Protein AF-A0A538D1F4-F1 (afdb_monomer_lite)

Secondary structure (DSSP, 8-state):
-TTSS--EEEEEEEEEEEEEES-TTSTT-EEEEEEESSSS-TT-EEEEEE-SPPPTT--TT-EEEEEEEE-SS-EEEEEEEEPPGGG------

pLDDT: mean 80.48, std 16.86, range [35.84, 95.69]

Foldseek 3Di:
DCLVPDWFKDKAWFFWADDWDDDQQDPQAIWTWGQGCPDPDSRDIAIEGHHDDDPPPDDGRFTWMFIATDHSHHGDTDDIGTDDPPPDPPPDD

Radius of gyration: 13.31 Å; chains: 1; bounding box: 33×24×44 Å

Structure (mmCIF, N/CA/C/O backbone):
data_AF-A0A538D1F4-F1
#
_entry.id   AF-A0A538D1F4-F1
#
loop_
_atom_site.group_PDB
_atom_site.id
_atom_site.type_symbol
_atom_site.label_atom_id
_atom_site.label_alt_id
_atom_site.label_comp_id
_atom_site.label_asym_id
_atom_site.label_entity_id
_atom_site.label_seq_id
_atom_site.pdbx_PDB_ins_code
_atom_site.Cartn_x
_atom_site.Cartn_y
_atom_site.Cartn_z
_atom_site.occupancy
_atom_site.B_iso_or_equiv
_atom_site.auth_seq_id
_atom_site.auth_comp_id
_atom_site.auth_asym_id
_atom_site.auth_atom_id
_atom_site.pdbx_PDB_model_num
ATOM 1 N N . SER A 1 1 ? -16.107 0.857 6.909 1.00 50.25 1 SER A N 1
ATOM 2 C CA . SER A 1 1 ? -14.731 0.860 6.355 1.00 50.25 1 SER A CA 1
ATOM 3 C C . SER A 1 1 ? -14.700 1.822 5.183 1.00 50.25 1 SER A C 1
ATOM 5 O O . SER A 1 1 ? -15.579 1.686 4.343 1.00 50.25 1 SER A O 1
ATOM 7 N N . GLN A 1 2 ? -13.738 2.755 5.090 1.00 52.78 2 GLN A N 1
ATOM 8 C CA . GLN A 1 2 ? -13.620 3.653 3.918 1.00 52.78 2 GLN A CA 1
ATOM 9 C C . GLN A 1 2 ? -13.286 2.900 2.611 1.00 52.78 2 GLN A C 1
ATOM 11 O O . GLN A 1 2 ? -13.146 3.512 1.564 1.00 52.78 2 GLN A O 1
ATOM 16 N N . LEU A 1 3 ? -13.147 1.570 2.662 1.00 59.59 3 LEU A N 1
ATOM 17 C CA . LEU A 1 3 ? -12.924 0.698 1.507 1.00 59.59 3 LEU A CA 1
ATOM 18 C C . LEU A 1 3 ? -14.209 0.055 0.978 1.00 59.59 3 LEU A C 1
ATOM 20 O O . LEU A 1 3 ? -14.227 -0.426 -0.151 1.00 59.59 3 LEU A O 1
ATOM 24 N N . ALA A 1 4 ? -15.278 0.000 1.780 1.00 54.69 4 ALA A N 1
ATOM 25 C CA . ALA A 1 4 ? -16.518 -0.654 1.377 1.00 54.69 4 ALA A CA 1
ATOM 26 C C . ALA A 1 4 ? -17.240 0.224 0.343 1.00 54.69 4 ALA A C 1
ATOM 28 O O . ALA A 1 4 ? -17.896 1.195 0.700 1.00 54.69 4 ALA A O 1
ATOM 29 N N . GLY A 1 5 ? -17.061 -0.098 -0.940 1.00 62.62 5 GLY A N 1
ATOM 30 C CA . GLY A 1 5 ? -17.652 0.635 -2.065 1.00 62.62 5 GLY A CA 1
ATOM 31 C C . GLY A 1 5 ? -16.810 1.798 -2.600 1.00 62.62 5 GLY A C 1
ATOM 32 O O . GLY A 1 5 ? -17.182 2.385 -3.613 1.00 62.62 5 GLY A O 1
ATOM 33 N N . HIS A 1 6 ? -15.663 2.109 -1.986 1.00 68.38 6 HIS A N 1
ATOM 34 C CA . HIS A 1 6 ? -14.776 3.166 -2.475 1.00 68.38 6 HIS A CA 1
ATOM 35 C C . HIS A 1 6 ? -13.920 2.645 -3.627 1.00 68.38 6 HIS A C 1
ATOM 37 O O . HIS A 1 6 ? -13.297 1.587 -3.533 1.00 68.38 6 HIS A O 1
ATOM 43 N N . ARG A 1 7 ? -13.887 3.388 -4.728 1.00 81.88 7 ARG A N 1
ATOM 44 C CA . ARG A 1 7 ? -12.987 3.165 -5.861 1.00 81.88 7 ARG A CA 1
ATOM 45 C C . ARG A 1 7 ? -12.340 4.493 -6.207 1.00 81.88 7 ARG A C 1
ATOM 47 O O . ARG A 1 7 ? -12.964 5.540 -6.063 1.00 81.88 7 ARG A O 1
ATOM 54 N N . GLY A 1 8 ? -11.108 4.445 -6.689 1.00 87.56 8 GLY A N 1
ATOM 55 C CA . GLY A 1 8 ? -10.355 5.642 -7.037 1.00 87.56 8 GLY A CA 1
ATOM 56 C C . GLY A 1 8 ? -9.266 5.953 -6.018 1.00 87.56 8 GLY A C 1
ATOM 57 O O . GLY A 1 8 ? -8.748 5.066 -5.337 1.00 87.56 8 GLY A O 1
ATOM 58 N N . LYS A 1 9 ? -8.897 7.231 -5.921 1.00 89.44 9 LYS A N 1
ATOM 59 C CA . LYS A 1 9 ? -7.798 7.668 -5.061 1.00 89.44 9 LYS A CA 1
ATOM 60 C C . LYS A 1 9 ? -8.082 7.328 -3.594 1.00 89.44 9 LYS A C 1
ATOM 62 O O . LYS A 1 9 ? -9.136 7.667 -3.054 1.00 89.44 9 LYS A O 1
ATOM 67 N N . LEU A 1 10 ? -7.111 6.682 -2.960 1.00 87.62 10 LEU A N 1
ATOM 68 C CA . LEU A 1 10 ? -7.155 6.276 -1.565 1.00 87.62 10 LEU A CA 1
ATOM 69 C C . LEU A 1 10 ? -5.820 6.599 -0.889 1.00 87.62 10 LEU A C 1
ATOM 71 O O . LEU A 1 10 ? -4.748 6.316 -1.428 1.00 87.62 10 LEU A O 1
ATOM 75 N N . SER A 1 11 ? -5.918 7.150 0.316 1.00 88.88 11 SER A N 1
ATOM 76 C CA . SER A 1 11 ? -4.797 7.358 1.225 1.00 88.88 11 SER A CA 1
ATOM 77 C C . SER A 1 11 ? -5.026 6.550 2.496 1.00 88.88 11 SER A C 1
ATOM 79 O O . SER A 1 11 ? -6.102 6.636 3.085 1.00 88.88 11 SER A O 1
ATOM 81 N N . VAL A 1 12 ? -4.026 5.780 2.922 1.00 86.94 12 VAL A N 1
ATOM 82 C CA . VAL A 1 12 ? -4.102 4.902 4.098 1.00 86.94 12 VAL A CA 1
ATOM 83 C C . VAL A 1 12 ? -2.886 5.136 4.986 1.00 86.94 12 VAL A C 1
ATOM 85 O O . VAL A 1 12 ? -1.749 4.984 4.538 1.00 86.94 12 VAL A O 1
ATOM 88 N N . SER A 1 13 ? -3.113 5.461 6.257 1.00 87.88 13 SER A N 1
ATOM 89 C CA . SER A 1 13 ? -2.093 5.303 7.296 1.00 87.88 13 SER A CA 1
ATOM 90 C C . SER A 1 13 ? -2.228 3.919 7.913 1.00 87.88 13 SER A C 1
ATOM 92 O O . SER A 1 13 ? -3.332 3.491 8.247 1.00 87.88 13 SER A O 1
ATOM 94 N N . GLY A 1 14 ? -1.120 3.216 8.113 1.00 88.75 14 GLY A N 1
ATOM 95 C CA . GLY A 1 14 ? -1.202 1.902 8.728 1.00 88.75 14 GLY A CA 1
ATOM 96 C C . GLY A 1 14 ? 0.127 1.245 9.026 1.00 88.75 14 GLY A C 1
ATOM 97 O O . GLY A 1 14 ? 1.197 1.741 8.667 1.00 88.75 14 GLY A O 1
ATOM 98 N N . TYR A 1 15 ? 0.041 0.088 9.674 1.00 89.81 15 TYR A N 1
ATOM 99 C CA . TYR A 1 15 ? 1.192 -0.780 9.895 1.00 89.81 15 TYR A CA 1
ATOM 100 C C . TYR A 1 15 ? 1.380 -1.731 8.721 1.00 89.81 15 TYR A C 1
ATOM 102 O O . TYR A 1 15 ? 0.437 -2.412 8.309 1.00 89.81 15 TYR A O 1
ATOM 110 N N . VAL A 1 16 ? 2.614 -1.820 8.225 1.00 92.12 16 VAL A N 1
ATOM 111 C CA . VAL A 1 16 ? 3.009 -2.819 7.229 1.00 92.12 16 VAL A CA 1
ATOM 112 C C . VAL A 1 16 ? 2.954 -4.201 7.873 1.00 92.12 16 VAL A C 1
ATOM 114 O O . VAL A 1 16 ? 3.695 -4.499 8.808 1.00 92.12 16 VAL A O 1
ATOM 117 N N . LEU A 1 17 ? 2.088 -5.066 7.364 1.00 91.56 17 LEU A N 1
ATOM 118 C CA . LEU A 1 17 ? 1.996 -6.461 7.768 1.00 91.56 17 LEU A CA 1
ATOM 119 C C . LEU A 1 17 ? 2.869 -7.318 6.850 1.00 91.56 17 LEU A C 1
ATOM 121 O O . LEU A 1 17 ? 2.779 -7.225 5.623 1.00 91.56 17 LEU A O 1
ATOM 125 N N . GLY A 1 18 ? 3.687 -8.174 7.460 1.00 85.56 18 GLY A N 1
ATOM 126 C CA . GLY A 1 18 ? 4.468 -9.176 6.747 1.00 85.56 18 GLY A CA 1
ATOM 127 C C . GLY A 1 18 ? 3.627 -10.389 6.305 1.00 85.56 18 GLY A C 1
ATOM 128 O O . GLY A 1 18 ? 2.546 -10.626 6.850 1.00 85.56 18 GLY A O 1
ATOM 129 N N . PRO A 1 19 ? 4.125 -11.186 5.345 1.00 90.62 19 PRO A N 1
ATOM 130 C CA . PRO A 1 19 ? 5.384 -10.974 4.634 1.00 90.62 19 PRO A CA 1
ATOM 131 C C . PRO A 1 19 ? 5.266 -9.869 3.571 1.00 90.62 19 PRO A C 1
ATOM 133 O O . PRO A 1 19 ? 4.261 -9.784 2.865 1.00 90.62 19 PRO A O 1
ATOM 136 N N . VAL A 1 20 ? 6.317 -9.057 3.447 1.00 92.50 20 VAL A N 1
ATOM 137 C CA . VAL A 1 20 ? 6.547 -8.197 2.277 1.00 92.50 20 VAL A CA 1
ATOM 138 C C . VAL A 1 20 ? 7.213 -9.067 1.211 1.00 92.50 20 VAL A C 1
ATOM 140 O O . VAL A 1 20 ? 8.129 -9.823 1.533 1.00 92.50 20 VAL A O 1
ATOM 143 N N . ARG A 1 21 ? 6.724 -9.036 -0.031 1.00 94.44 21 ARG A N 1
ATOM 144 C CA . ARG A 1 21 ? 7.215 -9.898 -1.118 1.00 94.44 21 ARG A CA 1
ATOM 145 C C . ARG A 1 21 ? 7.376 -9.137 -2.424 1.00 94.44 21 ARG A C 1
ATOM 147 O O . ARG A 1 21 ? 6.584 -8.247 -2.715 1.00 94.44 21 ARG A O 1
ATOM 154 N N . GLY A 1 22 ? 8.293 -9.607 -3.261 1.00 92.94 22 GLY A N 1
ATOM 155 C CA . GLY A 1 22 ? 8.543 -9.034 -4.580 1.00 92.94 22 GLY A CA 1
ATOM 156 C C . GLY A 1 22 ? 9.538 -7.882 -4.528 1.00 92.94 22 GLY A C 1
ATOM 157 O O . GLY A 1 22 ? 10.223 -7.691 -3.529 1.00 92.94 22 GLY A O 1
ATOM 158 N N . ASP A 1 23 ? 9.593 -7.150 -5.630 1.00 90.19 23 ASP A N 1
ATOM 159 C CA . ASP A 1 23 ? 10.536 -6.067 -5.882 1.00 90.19 23 ASP A CA 1
ATOM 160 C C . ASP A 1 23 ? 9.745 -4.899 -6.497 1.00 90.19 23 ASP A C 1
ATOM 162 O O . ASP A 1 23 ? 8.922 -5.142 -7.392 1.00 90.19 23 ASP A O 1
ATOM 166 N N . PRO A 1 24 ? 9.923 -3.658 -6.017 1.00 90.94 24 PRO A N 1
ATOM 167 C CA . PRO A 1 24 ? 9.131 -2.519 -6.469 1.00 90.94 24 PRO A CA 1
ATOM 168 C C . PRO A 1 24 ? 9.500 -2.024 -7.882 1.00 90.94 24 PRO A C 1
ATOM 170 O O . PRO A 1 24 ? 8.742 -1.253 -8.473 1.00 90.94 24 PRO A O 1
ATOM 173 N N . HIS A 1 25 ? 10.620 -2.476 -8.447 1.00 91.00 25 HIS A N 1
ATOM 174 C CA . HIS A 1 25 ? 11.046 -2.227 -9.826 1.00 91.00 25 HIS A CA 1
ATOM 175 C C . HIS A 1 25 ? 10.670 -3.372 -10.777 1.00 91.00 25 HIS A C 1
ATOM 177 O O . HIS A 1 25 ? 10.652 -3.185 -11.994 1.00 91.00 25 HIS A O 1
ATOM 183 N N . ALA A 1 26 ? 10.326 -4.551 -10.253 1.00 92.56 26 ALA A N 1
ATOM 184 C CA . ALA A 1 26 ? 9.796 -5.637 -11.068 1.00 92.56 26 ALA A CA 1
ATOM 185 C C . ALA A 1 26 ? 8.373 -5.329 -11.564 1.00 92.56 26 ALA A C 1
ATOM 187 O O . ALA A 1 26 ? 7.572 -4.695 -10.879 1.00 92.56 26 ALA A O 1
ATOM 188 N N . SE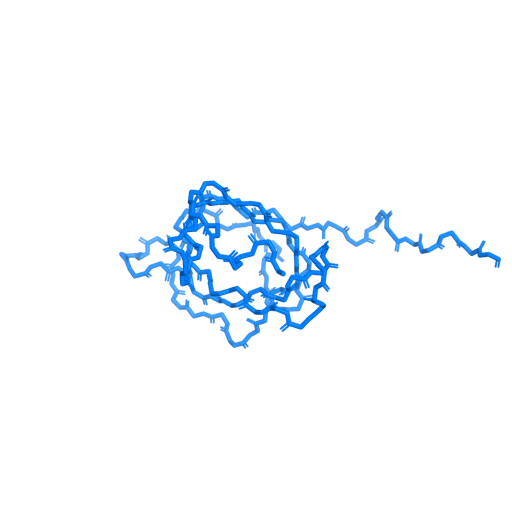R A 1 27 ? 7.996 -5.898 -12.714 1.00 90.81 27 SER A N 1
ATOM 189 C CA . SER A 1 27 ? 6.630 -5.796 -13.267 1.00 90.81 27 SER A CA 1
ATOM 190 C C . SER A 1 27 ? 5.551 -6.213 -12.262 1.00 90.81 27 SER A C 1
ATOM 192 O O . SER A 1 27 ? 4.456 -5.658 -12.208 1.00 90.81 27 SER A O 1
ATOM 194 N N . SER A 1 28 ? 5.897 -7.178 -11.415 1.00 90.81 28 SER A N 1
ATOM 195 C CA . SER A 1 28 ? 5.033 -7.746 -10.393 1.00 90.81 28 SER A CA 1
ATOM 196 C C . SER A 1 28 ? 4.816 -6.804 -9.186 1.00 90.81 28 SER A C 1
ATOM 198 O O . SER A 1 28 ? 3.792 -6.913 -8.508 1.00 90.81 28 SER A O 1
ATOM 200 N N . GLY A 1 29 ? 5.731 -5.858 -8.956 1.00 93.00 29 GLY A N 1
ATOM 201 C CA . GLY A 1 29 ? 5.696 -4.898 -7.855 1.00 93.00 29 GLY A CA 1
ATOM 202 C C . GLY A 1 29 ? 5.982 -5.503 -6.478 1.00 93.00 29 GLY A C 1
ATOM 203 O O . GLY A 1 29 ? 5.967 -6.725 -6.273 1.00 93.00 29 GLY A O 1
ATOM 204 N N . LEU A 1 30 ? 6.198 -4.612 -5.513 1.00 94.62 30 LEU A N 1
ATOM 205 C CA . LEU A 1 30 ? 6.329 -4.933 -4.098 1.00 94.62 30 LEU A CA 1
ATOM 206 C C . LEU A 1 30 ? 4.939 -5.096 -3.481 1.00 94.62 30 LEU A C 1
ATOM 208 O O . LEU A 1 30 ? 4.071 -4.237 -3.626 1.00 94.62 30 LEU A O 1
ATOM 212 N N . ARG A 1 31 ? 4.710 -6.205 -2.781 1.00 95.56 31 ARG A N 1
ATOM 213 C CA . ARG A 1 31 ? 3.390 -6.606 -2.288 1.00 95.56 31 ARG A CA 1
ATOM 214 C C . ARG A 1 31 ? 3.404 -6.814 -0.790 1.00 95.56 31 ARG A C 1
ATOM 216 O O . ARG A 1 31 ? 4.231 -7.557 -0.261 1.00 95.56 31 ARG A O 1
ATOM 223 N N . PHE A 1 32 ? 2.443 -6.202 -0.116 1.00 94.75 32 PHE A N 1
ATOM 224 C CA . PHE A 1 32 ? 2.267 -6.315 1.328 1.00 94.75 32 PHE A CA 1
ATOM 225 C C . PHE A 1 32 ? 0.819 -6.016 1.715 1.00 94.75 32 PHE A C 1
ATOM 227 O O . PHE A 1 32 ? -0.020 -5.700 0.869 1.00 94.75 32 PHE A O 1
ATOM 234 N N . LYS A 1 33 ? 0.500 -6.147 3.003 1.00 93.75 33 LYS A N 1
ATOM 235 C CA . LYS A 1 33 ? -0.796 -5.728 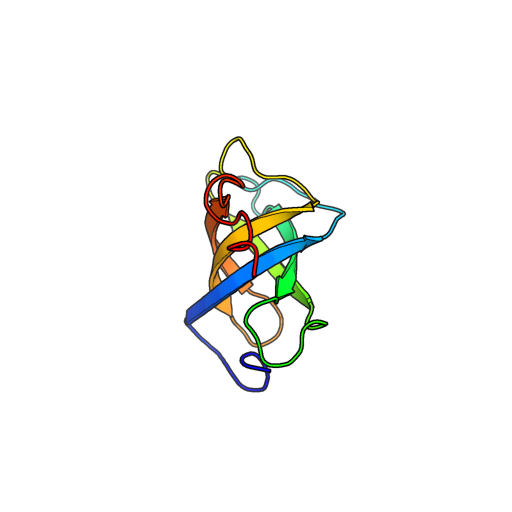3.545 1.00 93.75 33 LYS A CA 1
ATOM 236 C C . LYS A 1 33 ? -0.592 -4.571 4.508 1.00 93.75 33 LYS A C 1
ATOM 238 O O . LYS A 1 33 ? 0.386 -4.559 5.246 1.00 93.75 33 LYS A O 1
ATOM 243 N N . LEU A 1 34 ? -1.528 -3.634 4.539 1.00 90.31 34 LEU A N 1
ATOM 244 C CA . LEU A 1 34 ? -1.613 -2.619 5.583 1.00 90.31 34 LEU A CA 1
ATOM 245 C C . LEU A 1 34 ? -2.739 -2.955 6.537 1.00 90.31 34 LEU A C 1
ATOM 247 O O . LEU A 1 34 ? -3.837 -3.272 6.090 1.00 90.31 34 LEU A O 1
ATOM 251 N N . ARG A 1 35 ? -2.481 -2.843 7.837 1.00 88.38 35 ARG A N 1
ATOM 252 C CA . ARG A 1 35 ? -3.551 -2.676 8.820 1.00 88.38 35 ARG A CA 1
ATOM 253 C C . ARG A 1 35 ? -3.892 -1.194 8.889 1.00 88.38 35 ARG A C 1
ATOM 255 O O . ARG A 1 35 ? -3.042 -0.419 9.324 1.00 88.38 35 ARG A O 1
ATOM 262 N N . ASP A 1 36 ? -5.090 -0.834 8.444 1.00 80.69 36 ASP A N 1
ATOM 263 C CA . ASP A 1 36 ? -5.618 0.526 8.574 1.00 80.69 36 ASP A CA 1
ATOM 264 C C . ASP A 1 36 ? -5.854 0.838 10.060 1.00 80.69 36 ASP A C 1
ATOM 266 O O . ASP A 1 36 ? -6.487 0.049 10.765 1.00 80.69 36 ASP A O 1
ATOM 270 N N . ILE A 1 37 ? -5.288 1.947 10.537 1.00 72.56 37 ILE A N 1
ATOM 271 C CA . ILE A 1 37 ? -5.400 2.392 11.935 1.00 72.56 37 ILE A CA 1
ATOM 272 C C . ILE A 1 37 ? -6.260 3.648 12.097 1.00 72.56 37 ILE A C 1
ATOM 274 O O . ILE A 1 37 ? -6.683 3.936 13.210 1.00 72.56 37 ILE A O 1
ATOM 278 N N . ASP A 1 38 ? -6.505 4.378 11.005 1.00 68.25 38 ASP A N 1
ATOM 279 C CA . ASP A 1 38 ? -7.276 5.627 11.016 1.00 68.25 38 ASP A CA 1
ATOM 280 C C . ASP A 1 38 ? -8.730 5.381 10.550 1.00 68.25 38 ASP A C 1
ATOM 282 O O . ASP A 1 38 ? -9.595 6.247 10.680 1.00 68.25 38 ASP A O 1
ATOM 286 N N . GLY A 1 39 ? -9.020 4.206 9.980 1.00 59.66 39 GLY A N 1
ATOM 287 C CA . GLY A 1 39 ? -10.356 3.812 9.541 1.00 59.66 39 GLY A CA 1
ATOM 288 C C . GLY A 1 39 ? -11.280 3.334 10.676 1.00 59.66 39 GLY A C 1
ATOM 289 O O . GLY A 1 39 ? -10.817 2.849 11.704 1.00 59.66 39 GLY A O 1
ATOM 290 N N . PRO A 1 40 ? -12.615 3.339 10.468 1.00 54.06 40 PRO A N 1
ATOM 291 C CA . PRO A 1 40 ? -13.615 2.970 11.486 1.00 54.06 40 PRO A CA 1
ATOM 292 C C . PRO A 1 40 ? -13.590 1.488 11.907 1.00 54.06 40 PRO A C 1
ATOM 294 O O . PRO A 1 40 ? -14.415 1.053 12.703 1.00 54.06 40 PRO A O 1
ATOM 297 N N . HIS A 1 41 ? -12.685 0.687 11.339 1.00 58.00 41 HIS A N 1
ATOM 298 C CA . HIS A 1 41 ? -12.476 -0.702 11.724 1.00 58.00 41 HIS A CA 1
ATOM 299 C C . HIS A 1 41 ? -10.972 -0.970 11.782 1.00 58.00 41 HIS A C 1
ATOM 301 O O . HIS A 1 41 ? -10.331 -1.208 10.759 1.00 58.00 41 HIS A O 1
ATOM 307 N N . GLU A 1 42 ? -10.438 -1.016 12.996 1.00 59.31 42 GLU A N 1
ATOM 308 C CA . GLU A 1 42 ? -9.012 -1.183 13.313 1.00 59.31 42 GLU A CA 1
ATOM 309 C C . GLU A 1 42 ? -8.390 -2.500 12.802 1.00 59.31 42 GLU A C 1
ATOM 311 O O . GLU A 1 42 ? -7.187 -2.731 12.931 1.00 59.31 42 GLU A O 1
ATOM 316 N N . ASN A 1 43 ? -9.209 -3.397 12.247 1.00 68.00 43 ASN A N 1
AT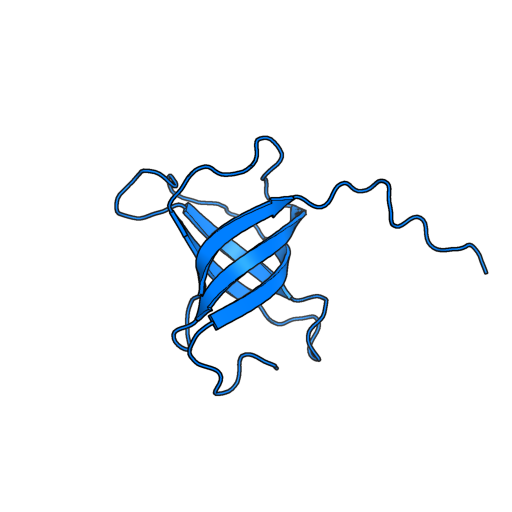OM 317 C CA . ASN A 1 43 ? -8.827 -4.719 11.752 1.00 68.00 43 ASN A CA 1
ATOM 318 C C . ASN A 1 43 ? -8.883 -4.840 10.223 1.00 68.00 43 ASN A C 1
ATOM 320 O O . ASN A 1 43 ? -8.694 -5.933 9.680 1.00 68.00 43 ASN A O 1
ATOM 324 N N . VAL A 1 44 ? -9.138 -3.742 9.511 1.00 76.12 44 VAL A N 1
ATOM 325 C CA . VAL A 1 44 ? -9.170 -3.749 8.049 1.00 76.12 44 VAL A CA 1
ATOM 326 C C . VAL A 1 44 ? -7.763 -3.939 7.493 1.00 76.12 44 VAL A C 1
ATOM 328 O O . VAL A 1 44 ? -6.826 -3.216 7.832 1.00 76.12 44 VAL A O 1
ATOM 331 N N . ARG A 1 45 ? -7.624 -4.944 6.622 1.00 87.62 45 ARG A N 1
ATOM 332 C CA . ARG A 1 45 ? -6.372 -5.286 5.944 1.00 87.62 45 ARG A CA 1
ATOM 333 C C . ARG A 1 45 ? -6.466 -4.892 4.478 1.00 87.62 45 ARG A C 1
ATOM 335 O O . ARG A 1 45 ? -7.257 -5.480 3.747 1.00 87.62 45 ARG A O 1
ATOM 342 N N . VAL A 1 46 ? -5.642 -3.943 4.050 1.00 88.94 46 VAL A N 1
ATOM 343 C CA . VAL A 1 46 ? -5.595 -3.448 2.668 1.00 88.94 46 VAL A CA 1
ATOM 344 C C . VAL A 1 46 ? -4.445 -4.125 1.931 1.00 88.94 46 VAL A C 1
ATOM 346 O O . VAL A 1 46 ? -3.293 -3.914 2.313 1.00 88.94 46 VAL A O 1
ATOM 349 N N . PRO A 1 47 ? -4.700 -4.947 0.900 1.00 94.12 47 PRO A N 1
ATOM 350 C CA . PRO A 1 47 ? -3.649 -5.418 0.008 1.00 94.12 47 PRO A CA 1
ATOM 351 C C . PRO A 1 47 ? -3.060 -4.243 -0.772 1.00 94.12 47 PRO A C 1
ATOM 353 O O . PRO A 1 47 ? -3.802 -3.473 -1.381 1.00 94.12 47 PRO A O 1
ATOM 356 N N . VAL A 1 48 ? -1.737 -4.121 -0.773 1.00 94.62 48 VAL A N 1
ATOM 357 C CA . VAL A 1 48 ? -1.008 -3.066 -1.478 1.00 94.62 48 VAL A CA 1
ATOM 358 C C . VAL A 1 48 ? -0.079 -3.692 -2.507 1.00 94.62 48 VAL A C 1
ATOM 360 O O . VAL A 1 48 ? 0.615 -4.667 -2.210 1.00 94.62 48 VAL A O 1
ATOM 363 N N . VAL A 1 49 ? -0.069 -3.113 -3.704 1.00 95.69 49 VAL A N 1
ATOM 364 C CA . VAL A 1 49 ? 0.951 -3.343 -4.730 1.00 95.69 49 VAL A CA 1
ATOM 365 C C . VAL A 1 49 ? 1.625 -2.007 -4.987 1.00 95.69 49 VAL A C 1
ATOM 367 O O . VAL A 1 49 ? 0.940 -1.040 -5.308 1.00 95.69 49 VAL A O 1
ATOM 370 N N . PHE A 1 50 ? 2.937 -1.943 -4.806 1.00 94.31 50 PHE A N 1
ATOM 371 C CA . PHE A 1 50 ? 3.723 -0.728 -4.955 1.00 94.31 50 PHE A CA 1
ATOM 372 C C . PHE A 1 50 ? 4.752 -0.880 -6.071 1.00 94.31 50 PHE A C 1
ATOM 374 O O . PHE A 1 50 ? 5.451 -1.895 -6.151 1.00 94.31 50 PHE A O 1
ATOM 381 N N . HIS A 1 51 ? 4.855 0.169 -6.882 1.00 93.69 51 HIS A N 1
ATOM 382 C CA . HIS A 1 51 ? 5.888 0.337 -7.893 1.00 93.69 51 HIS A CA 1
ATOM 383 C C . HIS A 1 51 ? 6.569 1.688 -7.686 1.00 93.69 51 HIS A C 1
ATOM 385 O O . HIS A 1 51 ? 5.889 2.709 -7.580 1.00 93.69 51 HIS A O 1
ATOM 391 N N . GLY A 1 52 ? 7.900 1.698 -7.645 1.00 87.06 52 GLY A N 1
ATOM 392 C CA . GLY A 1 52 ? 8.695 2.910 -7.436 1.00 87.06 52 GLY A CA 1
ATOM 393 C C . GLY A 1 52 ? 9.824 2.718 -6.429 1.00 87.06 52 GLY A C 1
ATOM 394 O O . GLY A 1 52 ? 10.185 1.600 -6.090 1.00 87.06 52 GLY A O 1
ATOM 395 N N . SER A 1 53 ? 10.394 3.815 -5.942 1.00 84.44 53 SER A N 1
ATOM 396 C CA . SER A 1 53 ? 11.430 3.754 -4.908 1.00 84.44 53 SER A CA 1
ATOM 397 C C . SER A 1 53 ? 10.777 3.733 -3.530 1.00 84.44 53 SER A C 1
ATOM 399 O O . SER A 1 53 ? 10.087 4.683 -3.151 1.00 84.44 53 SER A O 1
ATOM 401 N N . GLU A 1 54 ? 10.959 2.644 -2.786 1.00 75.88 54 GLU A N 1
ATOM 402 C CA . GLU A 1 54 ? 10.526 2.596 -1.390 1.00 75.88 54 GLU A CA 1
ATOM 403 C C . GLU A 1 54 ? 11.447 3.459 -0.510 1.00 75.88 54 GLU A C 1
ATOM 405 O O . GLU A 1 54 ? 12.629 3.604 -0.823 1.00 75.88 54 GLU A O 1
ATOM 410 N N . PRO A 1 55 ? 10.950 4.047 0.593 1.00 76.94 55 PRO A N 1
ATOM 411 C CA . PRO A 1 55 ? 11.823 4.720 1.549 1.00 76.94 55 PRO A CA 1
ATOM 412 C C . PRO A 1 55 ? 12.799 3.730 2.196 1.00 76.94 55 PRO A C 1
ATOM 414 O O . PRO A 1 55 ? 12.367 2.659 2.614 1.00 76.94 55 PRO A O 1
ATOM 417 N N . ASP A 1 56 ? 14.051 4.136 2.431 1.00 76.06 56 ASP A N 1
ATOM 418 C CA . ASP A 1 56 ? 15.107 3.308 3.057 1.00 76.06 56 ASP A CA 1
ATOM 419 C C . ASP A 1 56 ? 14.688 2.614 4.370 1.00 76.06 56 ASP A C 1
ATOM 421 O O . ASP A 1 56 ? 15.209 1.570 4.761 1.00 76.06 56 ASP A O 1
ATOM 425 N N . LEU A 1 57 ? 13.742 3.208 5.105 1.00 82.62 57 LEU A N 1
ATOM 426 C CA . LEU A 1 57 ? 13.261 2.696 6.390 1.00 82.62 57 LEU A CA 1
ATOM 427 C C . LEU A 1 57 ? 12.031 1.782 6.276 1.00 82.62 57 LEU A C 1
ATOM 429 O O . LEU A 1 57 ? 11.460 1.405 7.308 1.00 82.62 57 LEU A O 1
ATOM 433 N N . PHE A 1 58 ? 11.584 1.456 5.064 1.00 88.81 58 PHE A N 1
ATOM 434 C CA . PHE A 1 58 ? 10.434 0.592 4.840 1.00 88.81 58 PHE A CA 1
ATOM 435 C C . PHE A 1 58 ? 10.731 -0.846 5.288 1.00 88.81 58 PHE A C 1
ATOM 437 O O . PHE A 1 58 ? 11.786 -1.407 5.012 1.00 88.81 58 PHE A O 1
ATOM 444 N N . ARG A 1 59 ? 9.804 -1.431 6.055 1.00 87.00 59 ARG A N 1
ATOM 445 C CA . ARG A 1 59 ? 9.825 -2.836 6.497 1.00 87.00 59 ARG A CA 1
ATOM 446 C C . ARG A 1 59 ? 8.508 -3.212 7.164 1.00 87.00 59 ARG A C 1
ATOM 448 O O . ARG A 1 59 ? 7.760 -2.345 7.623 1.00 87.00 59 ARG A O 1
ATOM 455 N N . ALA A 1 60 ? 8.255 -4.515 7.283 1.00 89.81 60 ALA A N 1
ATOM 456 C CA . ALA A 1 60 ? 7.176 -5.032 8.120 1.00 89.81 60 ALA A CA 1
ATOM 457 C C . ALA A 1 60 ? 7.265 -4.477 9.557 1.00 89.81 60 ALA A C 1
ATOM 459 O O . ALA A 1 60 ? 8.350 -4.263 10.095 1.00 89.81 60 ALA A O 1
ATOM 460 N N . GLY A 1 61 ? 6.109 -4.207 10.161 1.00 87.00 61 GLY A N 1
ATOM 461 C CA . GLY A 1 61 ? 5.978 -3.581 11.478 1.00 87.00 61 GLY A CA 1
ATOM 462 C C . GLY A 1 61 ? 6.142 -2.058 11.481 1.00 87.00 61 GLY A C 1
ATOM 463 O O . GLY A 1 61 ? 5.885 -1.422 12.503 1.00 87.00 61 GLY A O 1
ATOM 464 N N . ARG A 1 62 ? 6.532 -1.431 10.361 1.00 88.50 62 ARG A N 1
ATOM 465 C CA . ARG A 1 62 ? 6.659 0.028 10.283 1.00 88.50 62 ARG A CA 1
ATOM 466 C C . ARG A 1 62 ? 5.302 0.695 10.067 1.00 88.50 62 ARG A C 1
ATOM 468 O O . ARG A 1 62 ? 4.475 0.195 9.309 1.00 88.50 62 ARG A O 1
ATOM 475 N N . HIS A 1 63 ? 5.097 1.844 10.708 1.00 88.50 63 HIS A N 1
ATOM 476 C CA . HIS A 1 63 ? 3.979 2.727 10.392 1.00 88.50 63 HIS A CA 1
ATOM 477 C C . HIS A 1 63 ? 4.328 3.529 9.137 1.00 88.50 63 HIS A C 1
ATOM 479 O O . HIS A 1 63 ? 5.346 4.228 9.085 1.00 88.50 63 HIS A O 1
ATOM 485 N N . VAL A 1 64 ? 3.480 3.415 8.126 1.00 90.31 64 VAL A N 1
ATOM 486 C CA . VAL A 1 64 ? 3.615 4.113 6.854 1.00 90.31 64 VAL A CA 1
ATOM 487 C C . VAL A 1 64 ? 2.335 4.867 6.509 1.00 90.31 64 VAL A C 1
ATOM 489 O O . VAL A 1 64 ? 1.248 4.542 6.983 1.00 90.31 64 VAL A O 1
ATOM 492 N N . TYR A 1 65 ? 2.486 5.881 5.673 1.00 90.31 65 TYR A N 1
ATOM 493 C CA . TYR A 1 65 ? 1.411 6.520 4.933 1.00 90.31 65 TYR A CA 1
ATOM 494 C C . TYR A 1 65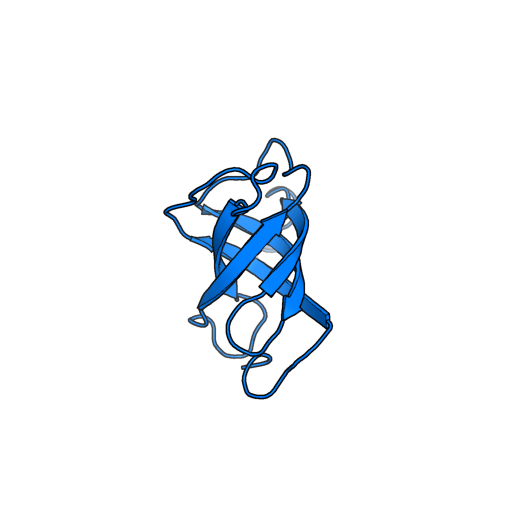 ? 1.541 6.112 3.469 1.00 90.31 65 TYR A C 1
ATOM 496 O O . TYR A 1 65 ? 2.622 6.240 2.892 1.00 90.31 65 TYR A O 1
ATOM 504 N N . VAL A 1 66 ? 0.468 5.585 2.888 1.00 91.25 66 VAL A N 1
ATOM 505 C CA . VAL A 1 66 ? 0.451 5.074 1.516 1.00 91.25 66 VAL A CA 1
ATOM 506 C C . VAL A 1 66 ? -0.644 5.763 0.727 1.00 91.25 66 VAL A C 1
ATOM 508 O O . VAL A 1 66 ? -1.777 5.875 1.193 1.00 91.25 66 VAL A O 1
ATOM 511 N N . VAL A 1 67 ? -0.305 6.201 -0.483 1.00 91.00 67 VAL A N 1
ATOM 512 C CA . VAL A 1 67 ? -1.237 6.827 -1.424 1.00 91.00 67 VAL A CA 1
ATOM 513 C C . VAL A 1 67 ? -1.255 6.023 -2.710 1.00 91.00 67 VAL A C 1
ATOM 515 O O . VAL A 1 67 ? -0.212 5.584 -3.199 1.00 91.00 67 VAL A O 1
ATOM 518 N N . GLY A 1 68 ? -2.446 5.838 -3.269 1.00 92.44 68 GLY A N 1
ATOM 519 C CA . GLY A 1 68 ? -2.605 5.126 -4.524 1.00 92.44 68 GLY A CA 1
ATOM 520 C C . GLY A 1 68 ? -4.025 5.140 -5.063 1.00 92.44 68 GLY A C 1
ATOM 521 O O . GLY A 1 68 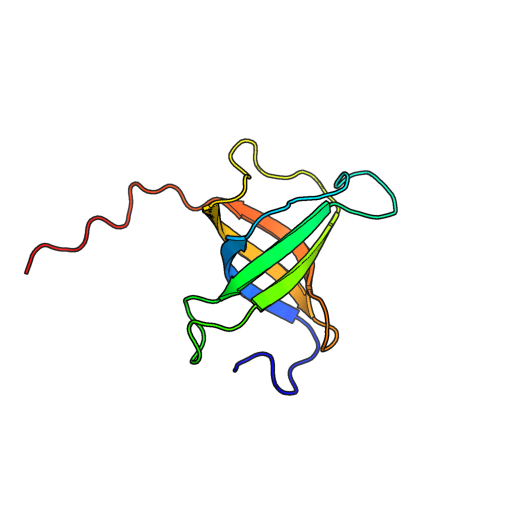? -4.889 5.882 -4.593 1.00 92.44 68 GLY A O 1
ATOM 522 N N . ASN A 1 69 ? -4.258 4.281 -6.049 1.00 93.25 69 ASN A N 1
ATOM 523 C CA . ASN A 1 69 ? -5.576 4.030 -6.613 1.00 93.25 69 ASN A CA 1
ATOM 524 C C . ASN A 1 69 ? -6.122 2.686 -6.115 1.00 93.25 69 ASN A C 1
ATOM 526 O O . ASN A 1 69 ? -5.517 1.640 -6.347 1.00 93.25 69 ASN A O 1
ATOM 530 N N . TYR A 1 70 ? -7.262 2.709 -5.432 1.00 91.88 70 TYR A N 1
ATOM 531 C CA . TYR A 1 70 ? -7.946 1.520 -4.942 1.00 91.88 70 TYR A CA 1
ATOM 532 C C . TYR A 1 70 ? -9.005 1.064 -5.944 1.00 91.88 70 TYR A C 1
ATOM 534 O O . TYR A 1 70 ? -9.865 1.839 -6.364 1.00 91.88 70 TYR A O 1
ATOM 542 N N . ASN A 1 71 ? -8.958 -0.209 -6.329 1.00 89.62 71 ASN A N 1
ATOM 543 C CA . ASN A 1 71 ? -9.894 -0.797 -7.296 1.00 89.62 71 ASN A CA 1
ATOM 544 C C . ASN A 1 71 ? -11.055 -1.570 -6.631 1.00 89.62 71 ASN A C 1
ATOM 546 O O . ASN A 1 71 ? -11.865 -2.180 -7.329 1.00 89.62 71 ASN A O 1
ATOM 550 N N . GLY A 1 72 ? -11.143 -1.559 -5.296 1.00 85.19 72 GLY A N 1
ATOM 551 C CA . GLY A 1 72 ? -12.098 -2.360 -4.522 1.00 85.19 72 GLY A CA 1
ATOM 552 C C . GLY A 1 72 ? -11.526 -3.669 -3.964 1.00 85.19 72 GLY A C 1
ATOM 553 O O . GLY A 1 72 ? -12.193 -4.327 -3.172 1.00 85.19 72 GLY A O 1
ATOM 554 N N . SER A 1 73 ? -10.303 -4.055 -4.342 1.00 88.81 73 SER A N 1
ATOM 555 C CA . SER A 1 73 ? -9.621 -5.248 -3.819 1.00 88.81 73 SER A CA 1
ATOM 556 C C . SER A 1 73 ? -8.185 -4.967 -3.380 1.00 88.81 73 SER A C 1
ATOM 558 O O . SER A 1 73 ? -7.768 -5.431 -2.319 1.00 88.81 73 SER A O 1
ATOM 560 N N . SER A 1 74 ? -7.447 -4.159 -4.137 1.00 91.31 74 SER A N 1
ATOM 561 C CA . SER A 1 74 ? -6.072 -3.768 -3.844 1.00 91.31 74 SER A CA 1
ATOM 562 C C . SER A 1 74 ? -5.831 -2.286 -4.106 1.00 91.31 74 SER A C 1
ATOM 564 O O . SER A 1 74 ? -6.478 -1.648 -4.941 1.00 91.31 74 SER A O 1
ATOM 566 N N . LEU A 1 75 ? -4.886 -1.734 -3.351 1.00 92.81 75 LEU A N 1
ATOM 567 C CA . LEU A 1 75 ? -4.360 -0.394 -3.537 1.00 92.81 75 LEU A CA 1
ATOM 568 C C . LEU A 1 75 ? -3.122 -0.476 -4.432 1.00 92.81 75 LEU A C 1
ATOM 570 O O . LEU A 1 75 ? -2.093 -1.010 -4.016 1.00 92.81 75 LEU A O 1
ATOM 574 N N . ALA A 1 76 ? -3.224 0.059 -5.647 1.00 95.06 76 ALA A N 1
ATOM 575 C CA . ALA A 1 76 ? -2.072 0.329 -6.498 1.00 95.06 76 ALA A CA 1
ATOM 576 C C . ALA A 1 76 ? -1.381 1.593 -5.971 1.00 95.06 76 ALA A C 1
ATOM 578 O O . ALA A 1 76 ? -1.807 2.713 -6.263 1.00 95.06 76 ALA A O 1
ATOM 579 N N . ALA A 1 77 ? -0.386 1.402 -5.109 1.00 93.94 77 ALA A N 1
ATOM 580 C CA . ALA A 1 77 ? 0.338 2.468 -4.442 1.00 93.94 77 ALA A CA 1
ATOM 581 C C . ALA A 1 77 ? 1.355 3.114 -5.381 1.00 93.94 77 ALA A C 1
ATOM 583 O O . ALA A 1 77 ? 2.141 2.432 -6.035 1.00 93.94 77 ALA A O 1
ATOM 584 N N . THR A 1 78 ? 1.362 4.441 -5.382 1.00 92.19 78 THR A N 1
ATOM 585 C CA . THR A 1 78 ? 2.328 5.267 -6.116 1.00 92.19 78 THR A CA 1
ATOM 586 C C . THR A 1 78 ? 3.296 5.979 -5.180 1.00 92.19 78 THR A C 1
ATOM 588 O O . THR A 1 78 ? 4.324 6.482 -5.620 1.00 92.19 78 THR A O 1
ATOM 591 N N . SER A 1 79 ? 2.988 6.028 -3.880 1.00 90.75 79 SER A N 1
ATOM 592 C CA . SER A 1 79 ? 3.857 6.626 -2.873 1.00 90.75 79 SER A CA 1
ATOM 593 C C . SER A 1 79 ? 3.717 5.925 -1.526 1.00 90.75 79 SER A C 1
ATOM 595 O O . SER A 1 79 ? 2.606 5.622 -1.079 1.00 90.75 79 SER A O 1
ATOM 597 N N . ILE A 1 80 ? 4.859 5.704 -0.875 1.00 91.56 80 ILE A N 1
ATOM 598 C CA . ILE A 1 80 ? 4.974 5.218 0.498 1.00 91.56 80 ILE A CA 1
ATOM 599 C C . ILE A 1 80 ? 5.840 6.216 1.259 1.00 91.56 80 ILE A C 1
ATOM 601 O O . ILE A 1 80 ? 6.916 6.592 0.811 1.00 91.56 80 ILE A O 1
ATOM 605 N N . THR A 1 81 ? 5.392 6.630 2.438 1.00 90.50 81 THR A N 1
ATOM 606 C CA . THR A 1 81 ? 6.185 7.436 3.367 1.00 90.50 81 THR A CA 1
ATOM 607 C C . THR A 1 81 ? 6.234 6.737 4.712 1.00 90.50 81 THR A C 1
ATOM 609 O O . THR A 1 81 ? 5.201 6.472 5.324 1.00 90.50 81 THR A O 1
ATOM 612 N N . THR A 1 82 ? 7.430 6.438 5.210 1.00 88.06 82 THR A N 1
ATOM 613 C CA . THR A 1 82 ? 7.595 5.909 6.567 1.00 88.06 82 THR A CA 1
ATOM 614 C C . THR A 1 82 ? 7.410 7.026 7.581 1.00 88.06 82 THR A C 1
ATOM 616 O O . THR A 1 82 ? 8.125 8.025 7.532 1.00 88.06 82 THR A O 1
ATOM 619 N N . LYS A 1 83 ? 6.495 6.859 8.538 1.00 77.81 83 LYS A N 1
ATOM 620 C CA . LYS A 1 83 ? 6.375 7.815 9.641 1.00 77.81 83 LYS A CA 1
ATOM 621 C C . LYS A 1 83 ? 7.526 7.576 10.627 1.00 77.81 83 LYS A C 1
ATOM 623 O O . LYS A 1 83 ? 7.742 6.453 11.094 1.00 77.81 83 LYS A O 1
ATOM 628 N N . CYS A 1 84 ? 8.299 8.618 10.938 1.00 66.81 84 CYS A N 1
ATOM 629 C CA . CYS A 1 84 ? 9.281 8.568 12.023 1.00 66.81 84 CYS A CA 1
ATOM 630 C C . CYS A 1 84 ? 8.548 8.403 13.366 1.00 66.81 84 CYS A C 1
ATOM 632 O O . CYS A 1 84 ? 7.496 9.011 13.559 1.00 66.81 84 CYS A O 1
ATOM 634 N N . PRO A 1 85 ? 9.072 7.608 14.317 1.00 52.44 85 PRO A N 1
ATOM 635 C CA . PRO A 1 85 ? 8.374 7.339 15.570 1.00 52.44 85 PRO A CA 1
ATOM 636 C C . PRO A 1 85 ? 8.435 8.536 16.541 1.00 52.44 85 PRO A C 1
ATOM 638 O O . PRO A 1 85 ? 7.750 8.537 17.555 1.00 52.44 85 PRO A O 1
ATOM 641 N N . SER A 1 86 ? 9.229 9.569 16.237 1.00 46.25 86 SER A N 1
ATOM 642 C CA . SER A 1 86 ? 9.585 10.658 17.153 1.00 46.25 86 SER A CA 1
ATOM 643 C C . SER A 1 86 ? 8.522 11.746 17.348 1.00 46.25 86 SER A C 1
ATOM 645 O O . SER A 1 86 ? 8.778 12.687 18.090 1.00 46.25 86 SER A O 1
ATOM 647 N N . LYS A 1 87 ? 7.334 11.650 16.733 1.00 43.97 87 LYS A N 1
ATOM 648 C CA . LYS A 1 87 ? 6.266 12.660 16.908 1.00 43.97 87 LYS A CA 1
ATOM 649 C C . LYS A 1 87 ? 5.031 12.206 17.689 1.00 43.97 87 LYS A C 1
ATOM 651 O O . LYS A 1 87 ? 4.142 13.021 17.895 1.00 43.97 87 LYS A O 1
ATOM 656 N N . TYR A 1 88 ? 4.986 10.960 18.161 1.00 39.31 88 TYR A N 1
ATOM 657 C CA . TYR A 1 88 ? 3.857 10.441 18.943 1.00 39.31 88 TYR A CA 1
ATOM 658 C C . TYR A 1 88 ? 4.343 9.782 20.237 1.00 39.31 88 TYR A C 1
ATOM 660 O O . TYR A 1 88 ? 4.096 8.604 20.481 1.00 39.31 88 TYR A O 1
ATOM 668 N N . ALA A 1 89 ? 5.044 10.539 21.084 1.00 35.84 89 ALA A N 1
ATOM 669 C CA . ALA A 1 89 ? 4.910 10.268 22.509 1.00 35.84 89 ALA A CA 1
ATOM 670 C C . ALA A 1 89 ? 3.466 10.658 22.872 1.00 35.84 89 ALA A C 1
ATOM 672 O O . ALA A 1 89 ? 3.073 11.780 22.537 1.00 35.84 89 ALA A O 1
ATOM 673 N N . PRO A 1 90 ? 2.648 9.777 23.478 1.00 37.09 90 PRO A N 1
ATOM 674 C CA . PRO A 1 90 ? 1.375 10.222 24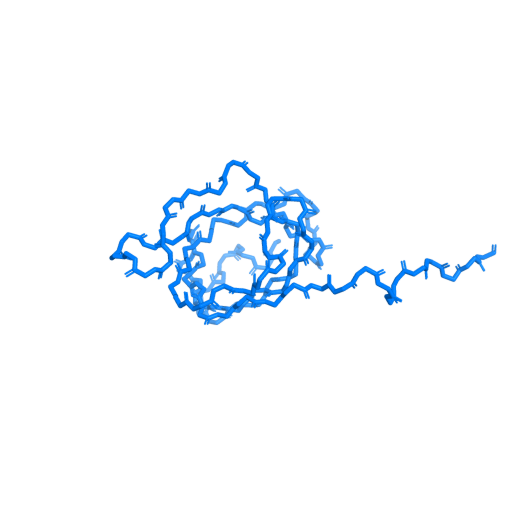.024 1.00 37.09 90 PRO A CA 1
ATOM 675 C C . PRO A 1 90 ? 1.676 11.384 24.970 1.00 37.09 90 PRO A C 1
ATOM 677 O O . PRO A 1 90 ? 2.594 11.289 25.792 1.00 37.09 90 PRO A O 1
ATOM 680 N N . ALA A 1 91 ? 0.949 12.493 24.828 1.00 40.69 91 ALA A N 1
ATOM 681 C CA . ALA A 1 91 ? 0.914 13.480 25.891 1.00 40.69 91 ALA A CA 1
ATOM 682 C C . ALA A 1 91 ? 0.474 12.708 27.138 1.00 40.69 91 ALA A C 1
ATOM 684 O O . ALA A 1 91 ? -0.632 12.166 27.165 1.00 40.69 91 ALA A O 1
ATOM 685 N N . LYS A 1 92 ? 1.391 12.543 28.100 1.00 39.25 92 LYS A N 1
ATOM 686 C CA . LYS A 1 92 ? 1.063 11.955 29.396 1.00 39.25 92 LYS A CA 1
ATOM 687 C C . LYS A 1 92 ? -0.114 12.765 29.931 1.00 39.25 92 LYS A C 1
ATOM 689 O O . LYS A 1 92 ? 0.018 13.978 30.080 1.00 39.25 92 LYS A O 1
ATOM 694 N N . SER A 1 93 ? -1.258 12.104 30.082 1.00 43.47 93 SER A N 1
ATOM 695 C CA . SER A 1 93 ? -2.353 12.617 30.903 1.00 43.47 93 SER A CA 1
ATOM 696 C C . SER A 1 93 ? -1.944 12.524 32.365 1.00 43.47 93 SER A C 1
ATOM 698 O O . SER A 1 93 ? -1.212 11.558 32.691 1.00 43.47 93 SER A O 1
#

Sequence (93 aa):
SQLAGHRGKLSVSGYVLGPVRGDPHASSGLRFKLRDIDGPHENVRVPVVFHGSEPDLFRAGRHVYVVGNYNGSSLAATSITTKCPSKYAPAKS